Protein AF-A0A820PF93-F1 (afdb_monomer)

Radius of gyration: 21.12 Å; Cα contacts (8 Å, |Δi|>4): 69; chains: 1; bounding box: 46×24×54 Å

Structure (mmCIF, N/CA/C/O backbone):
data_AF-A0A820PF93-F1
#
_entry.id   AF-A0A820PF93-F1
#
loop_
_atom_site.group_PDB
_atom_site.id
_atom_site.type_symbol
_atom_site.label_atom_id
_atom_site.label_alt_id
_atom_site.label_comp_id
_atom_site.label_asym_id
_atom_site.label_entity_id
_atom_site.label_seq_id
_atom_site.pdbx_PDB_ins_code
_atom_site.Cartn_x
_atom_site.Cartn_y
_atom_site.Cartn_z
_atom_site.occupancy
_atom_site.B_iso_or_equiv
_atom_site.auth_seq_id
_atom_site.auth_comp_id
_atom_site.auth_asym_id
_atom_site.auth_atom_id
_atom_site.pdbx_PDB_model_num
ATOM 1 N N . THR A 1 1 ? -0.143 -5.869 -11.581 1.00 77.94 1 THR A N 1
ATOM 2 C CA . THR A 1 1 ? -0.324 -4.876 -10.504 1.00 77.94 1 THR A CA 1
ATOM 3 C C . THR A 1 1 ? -1.075 -5.527 -9.371 1.00 77.94 1 THR A C 1
ATOM 5 O O . THR A 1 1 ? -1.975 -6.301 -9.663 1.00 77.94 1 THR A O 1
ATOM 8 N N . VAL A 1 2 ? -0.689 -5.266 -8.126 1.00 85.25 2 VAL A N 1
ATOM 9 C CA . VAL A 1 2 ? -1.321 -5.837 -6.926 1.00 85.25 2 VAL A CA 1
ATOM 10 C C . VAL A 1 2 ? -1.976 -4.709 -6.137 1.00 85.25 2 VAL A C 1
ATOM 12 O O . VAL A 1 2 ? -1.383 -3.638 -6.013 1.00 85.25 2 VAL A O 1
ATOM 15 N N . GLU A 1 3 ? -3.187 -4.933 -5.638 1.00 87.56 3 GLU A N 1
ATOM 16 C CA . GLU A 1 3 ? -3.871 -4.008 -4.730 1.00 87.56 3 GLU A CA 1
ATOM 17 C C . GLU A 1 3 ? -3.684 -4.495 -3.296 1.00 87.56 3 GLU A C 1
ATOM 19 O O . GLU A 1 3 ? -3.869 -5.678 -3.017 1.00 87.56 3 GLU A O 1
ATOM 24 N N . LEU A 1 4 ? -3.266 -3.594 -2.412 1.00 85.88 4 LEU A N 1
ATOM 25 C CA . LEU A 1 4 ? -3.126 -3.855 -0.987 1.00 85.88 4 LEU A CA 1
ATOM 26 C C . LEU A 1 4 ? -4.155 -3.008 -0.256 1.00 85.88 4 LEU A C 1
ATOM 28 O O . LEU A 1 4 ? -4.189 -1.788 -0.418 1.00 85.88 4 LEU A O 1
ATOM 32 N N . THR A 1 5 ? -4.999 -3.659 0.531 1.00 86.12 5 THR A N 1
ATOM 33 C CA . THR A 1 5 ? -6.062 -3.017 1.297 1.00 86.12 5 THR A CA 1
ATOM 34 C C . THR A 1 5 ? -6.026 -3.483 2.743 1.00 86.12 5 THR A C 1
ATOM 36 O O . THR A 1 5 ? -5.715 -4.638 3.036 1.00 86.12 5 THR A O 1
ATOM 39 N N . CYS A 1 6 ? -6.363 -2.586 3.665 1.00 77.44 6 CYS A N 1
ATOM 40 C CA . CYS A 1 6 ? -6.703 -2.974 5.026 1.00 77.44 6 CYS A CA 1
ATOM 41 C C . CYS A 1 6 ? -8.154 -3.488 5.014 1.00 77.44 6 CYS A C 1
ATOM 43 O O . CYS A 1 6 ? -9.098 -2.700 5.006 1.00 77.44 6 CYS A O 1
ATOM 45 N N . GLY A 1 7 ? -8.329 -4.808 4.910 1.00 75.12 7 GLY A N 1
ATOM 46 C CA . GLY A 1 7 ? -9.639 -5.447 4.727 1.00 75.12 7 GLY A CA 1
ATOM 47 C C . GLY A 1 7 ? -10.156 -5.383 3.284 1.00 75.12 7 GLY A C 1
ATOM 48 O O . GLY A 1 7 ? -9.389 -5.176 2.346 1.00 75.12 7 GLY A O 1
ATOM 49 N N . ASP A 1 8 ? -11.465 -5.553 3.100 1.00 71.12 8 ASP A N 1
ATOM 50 C CA . ASP A 1 8 ? -12.030 -5.896 1.782 1.00 71.12 8 ASP A CA 1
ATOM 51 C C . ASP A 1 8 ? -12.337 -4.691 0.875 1.00 71.12 8 ASP A C 1
ATOM 53 O O . ASP A 1 8 ? -12.540 -4.859 -0.326 1.00 71.12 8 ASP A O 1
ATOM 57 N N . ARG A 1 9 ? -12.394 -3.467 1.423 1.00 68.62 9 ARG A N 1
ATOM 58 C CA . ARG A 1 9 ? -12.843 -2.266 0.681 1.00 68.62 9 ARG A CA 1
ATOM 59 C C . ARG A 1 9 ? -11.864 -1.093 0.662 1.00 68.62 9 ARG A C 1
ATOM 61 O O . ARG A 1 9 ? -12.082 -0.140 -0.082 1.00 68.62 9 ARG A O 1
ATOM 68 N N . GLY A 1 10 ? -10.768 -1.155 1.422 1.00 69.81 10 GLY A N 1
ATOM 69 C CA . GLY A 1 10 ? -9.821 -0.037 1.511 1.00 69.81 10 GLY A CA 1
ATOM 70 C C . GLY A 1 10 ? -10.353 1.181 2.274 1.00 69.81 10 GLY A C 1
ATOM 71 O O . GLY A 1 10 ? -9.815 2.277 2.132 1.00 69.81 10 GLY A O 1
ATOM 72 N N . GLU A 1 11 ? -11.419 0.982 3.047 1.00 80.00 11 GLU A N 1
ATOM 73 C CA . GLU A 1 11 ? -11.980 1.947 3.991 1.00 80.00 11 GLU A CA 1
ATOM 74 C C . GLU A 1 11 ? -11.265 1.829 5.343 1.00 80.00 11 GLU A C 1
ATOM 76 O O . GLU A 1 11 ? -10.672 0.792 5.641 1.00 80.00 11 GLU A O 1
ATOM 81 N N . ASP A 1 12 ? -11.336 2.876 6.172 1.00 79.75 12 ASP A N 1
ATOM 82 C CA . ASP A 1 12 ? -10.846 2.799 7.551 1.00 79.75 12 ASP A CA 1
ATOM 83 C C . ASP A 1 12 ? -11.673 1.753 8.323 1.00 79.75 12 ASP A C 1
ATOM 85 O O . ASP A 1 12 ? -12.878 1.955 8.525 1.00 79.75 12 ASP A O 1
ATOM 89 N N . PRO A 1 13 ? -11.068 0.641 8.775 1.00 78.25 13 PRO A N 1
ATOM 90 C CA . PRO A 1 13 ? -11.805 -0.408 9.468 1.00 78.25 13 PRO A CA 1
ATOM 91 C C . PRO A 1 13 ? -12.443 0.095 10.771 1.00 78.25 13 PRO A C 1
ATOM 93 O O . PRO A 1 13 ? -13.498 -0.410 11.161 1.00 78.25 13 PRO A O 1
ATOM 96 N N . LEU A 1 14 ? -11.881 1.128 11.412 1.00 82.56 14 LEU A N 1
ATOM 97 C CA . LEU A 1 14 ? -12.411 1.693 12.658 1.00 82.56 14 LEU A CA 1
ATOM 98 C C . LEU A 1 14 ? -13.806 2.304 12.471 1.00 82.56 14 LEU A C 1
ATOM 100 O O . LEU A 1 14 ? -14.639 2.227 13.379 1.00 82.56 14 LEU A O 1
ATOM 104 N N . GLN A 1 15 ? -14.107 2.827 11.277 1.00 80.81 15 GLN A N 1
ATOM 105 C CA . GLN A 1 15 ? -15.416 3.409 10.952 1.00 80.81 15 GLN A CA 1
ATOM 106 C C . GLN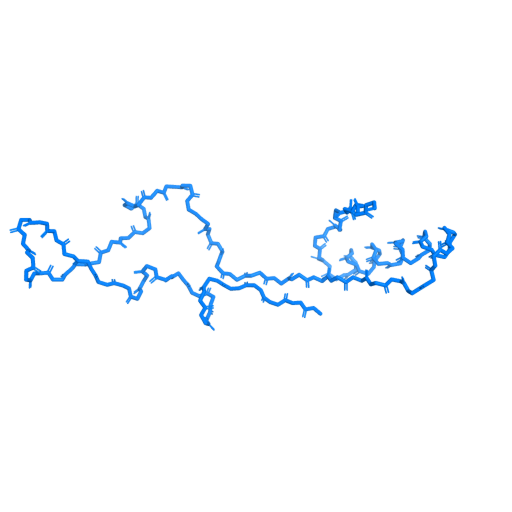 A 1 15 ? -16.548 2.382 10.965 1.00 80.81 15 GLN A C 1
ATOM 108 O O . GLN A 1 15 ? -17.712 2.752 11.110 1.00 80.81 15 GLN A O 1
ATOM 113 N N . ASN A 1 16 ? -16.24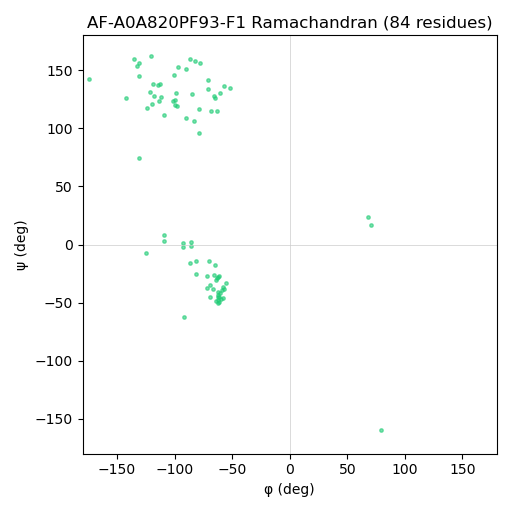0 1.085 10.898 1.00 82.88 16 ASN A N 1
ATOM 114 C CA . ASN A 1 16 ? -17.229 0.005 10.913 1.00 82.88 16 ASN A CA 1
ATOM 115 C C . ASN A 1 16 ? -17.217 -0.813 12.218 1.00 82.88 16 ASN A C 1
ATOM 117 O O . ASN A 1 16 ? -18.005 -1.746 12.360 1.00 82.88 16 ASN A O 1
ATOM 121 N N . MET A 1 17 ? -16.388 -0.434 13.197 1.00 86.31 17 MET A N 1
ATOM 122 C CA . MET A 1 17 ? -16.272 -1.126 14.484 1.00 86.31 17 MET A CA 1
ATOM 123 C C . MET A 1 17 ? -17.034 -0.426 15.616 1.00 86.31 17 MET A C 1
ATOM 125 O O . MET A 1 17 ? -17.099 0.804 15.691 1.00 86.31 17 MET A O 1
ATOM 129 N N . TRP A 1 18 ? -17.577 -1.234 16.526 1.00 91.06 18 TRP A N 1
ATOM 130 C CA . TRP A 1 18 ? -18.177 -0.794 17.782 1.00 91.06 18 TRP A CA 1
ATOM 131 C C . TRP A 1 18 ? -17.335 -1.284 18.953 1.00 91.06 18 TRP A C 1
ATOM 133 O O . TRP A 1 18 ? -16.892 -2.431 18.974 1.00 91.06 18 TRP A O 1
ATOM 143 N N . PHE A 1 19 ? -17.147 -0.415 19.936 1.00 92.19 19 PHE A N 1
ATOM 144 C CA . PHE A 1 19 ? -16.368 -0.685 21.138 1.00 92.19 19 PHE A CA 1
ATOM 145 C C . PHE A 1 19 ? -17.251 -0.535 22.373 1.00 92.19 19 PHE A C 1
ATOM 147 O O . PHE A 1 19 ? -18.301 0.102 22.324 1.00 92.19 19 PHE A O 1
ATOM 154 N N . TYR A 1 20 ? -16.809 -1.082 23.496 1.00 94.06 20 TYR A N 1
ATOM 155 C CA . TYR A 1 20 ? -17.408 -0.838 24.803 1.00 94.06 20 TYR A CA 1
ATOM 156 C C . TYR A 1 20 ? -16.309 -0.472 25.795 1.00 94.06 20 TYR A C 1
ATOM 158 O O . TYR A 1 20 ? -15.139 -0.815 25.609 1.00 94.06 20 TYR A O 1
ATOM 166 N N . THR A 1 21 ? -16.670 0.239 26.859 1.00 92.81 21 THR A N 1
ATOM 167 C CA . THR A 1 21 ? -15.738 0.518 27.956 1.00 92.81 21 THR A CA 1
ATOM 168 C C . THR A 1 21 ? -15.948 -0.492 29.073 1.00 92.81 21 THR A C 1
ATOM 170 O O . THR A 1 21 ? -17.054 -0.989 29.275 1.00 92.81 21 THR A O 1
ATOM 173 N N . LYS A 1 22 ? -14.900 -0.768 29.858 1.00 95.69 22 LYS A N 1
ATOM 174 C CA . LYS A 1 22 ? -15.006 -1.650 31.033 1.00 95.69 22 LYS A CA 1
ATOM 175 C C . LYS A 1 22 ? -16.092 -1.189 32.017 1.00 95.69 22 LYS A C 1
ATOM 177 O O . LYS A 1 22 ? -16.720 -2.018 32.660 1.00 95.69 22 LYS A O 1
ATOM 182 N N . VAL A 1 23 ? -16.297 0.126 32.126 1.00 96.12 23 VAL A N 1
ATOM 183 C CA . VAL A 1 23 ? -17.289 0.741 33.021 1.00 96.12 23 VAL A CA 1
ATOM 184 C C . VAL A 1 23 ? -18.717 0.517 32.516 1.00 96.12 23 VAL A C 1
A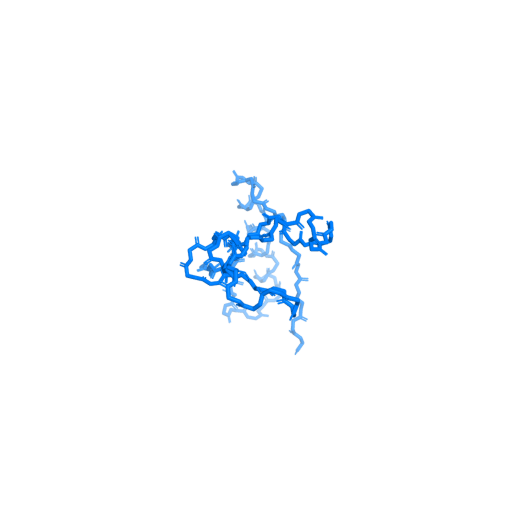TOM 186 O O . VAL A 1 23 ? -19.611 0.273 33.319 1.00 96.12 23 VAL A O 1
ATOM 189 N N . CYS A 1 24 ? -18.933 0.552 31.197 1.00 93.94 24 CYS A N 1
ATOM 190 C CA . CYS A 1 24 ? -20.252 0.393 30.583 1.00 93.94 24 CYS A CA 1
ATOM 191 C C . CYS A 1 24 ? -20.207 -0.652 29.449 1.00 93.94 24 CYS A C 1
ATOM 193 O O . CYS A 1 24 ? -20.276 -0.274 28.276 1.00 93.94 24 CYS A O 1
ATOM 195 N N . PRO A 1 25 ? -20.123 -1.960 29.765 1.00 94.12 25 PRO A N 1
ATOM 196 C CA . PRO A 1 25 ? -19.949 -3.014 28.762 1.00 94.12 25 PRO A CA 1
ATOM 197 C C . PRO A 1 25 ? -21.144 -3.169 27.809 1.00 94.12 25 PRO A C 1
ATOM 199 O O . PRO A 1 25 ? -20.971 -3.557 26.661 1.00 94.12 25 PRO A O 1
ATOM 202 N N . ASN A 1 26 ? -22.346 -2.795 28.251 1.00 95.88 26 ASN A N 1
ATOM 203 C CA . ASN A 1 26 ? -23.571 -2.891 27.448 1.00 95.88 26 ASN A CA 1
ATOM 204 C C . ASN A 1 26 ? -23.804 -1.670 26.539 1.00 95.88 26 ASN A C 1
ATOM 206 O O . ASN A 1 26 ? -24.835 -1.589 25.873 1.00 95.88 26 ASN A O 1
ATOM 210 N N . LYS A 1 27 ? -22.886 -0.693 26.527 1.00 95.62 27 LYS A N 1
ATOM 211 C CA . LYS A 1 27 ? -23.002 0.517 25.709 1.00 95.62 27 LYS A CA 1
ATOM 212 C C . LYS A 1 27 ? -21.983 0.484 24.577 1.00 95.62 27 LYS A C 1
ATOM 214 O O . LYS A 1 27 ? -20.787 0.651 24.807 1.00 95.62 27 LYS A O 1
ATOM 219 N N . ALA A 1 28 ? -22.483 0.341 23.355 1.00 93.8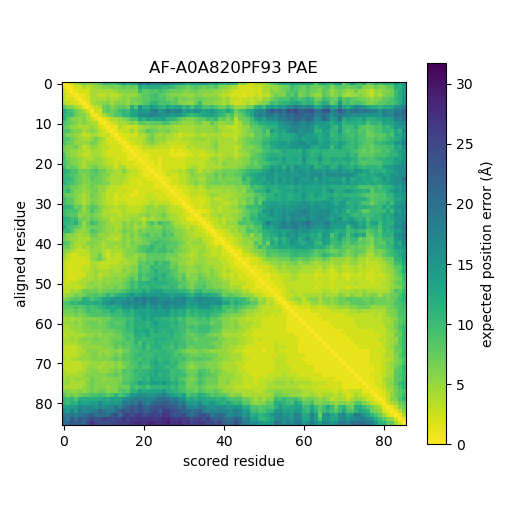8 28 ALA A N 1
ATOM 220 C CA . ALA A 1 28 ? -21.673 0.474 22.156 1.00 93.88 28 ALA A CA 1
ATOM 221 C C . ALA A 1 28 ? -21.276 1.945 21.935 1.00 93.88 28 ALA A C 1
ATOM 223 O O . ALA A 1 28 ? -22.107 2.852 22.015 1.00 93.88 28 ALA A O 1
ATOM 224 N N . THR A 1 29 ? -20.001 2.181 21.642 1.00 91.88 29 THR A N 1
ATOM 225 C CA . THR A 1 29 ? -19.450 3.487 21.278 1.00 91.88 29 THR A CA 1
ATOM 226 C C . THR A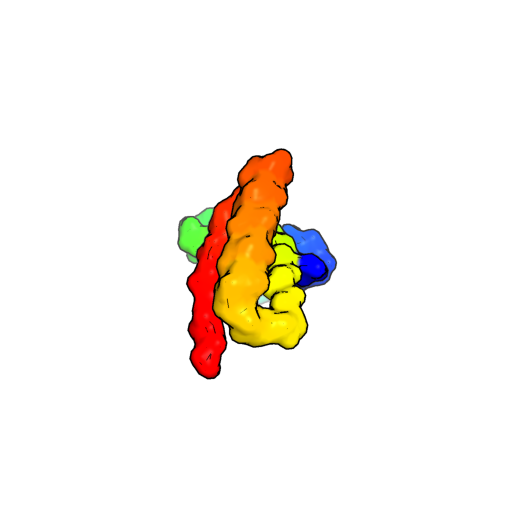 1 29 ? -18.567 3.370 20.044 1.00 91.88 29 THR A C 1
ATOM 228 O O . THR A 1 29 ? -17.984 2.319 19.771 1.00 91.88 29 THR A O 1
ATOM 231 N N . ARG A 1 30 ? -18.449 4.469 19.302 1.00 91.19 30 ARG A N 1
ATOM 232 C CA . ARG A 1 30 ? -17.439 4.626 18.254 1.00 91.19 30 ARG A CA 1
ATOM 233 C C . ARG A 1 30 ? -16.176 5.242 18.847 1.00 91.19 30 ARG A C 1
ATOM 235 O O . ARG A 1 30 ? -16.257 5.982 19.829 1.00 91.19 30 ARG A O 1
ATOM 242 N N . ILE A 1 31 ? -15.035 4.924 18.246 1.00 88.38 31 ILE A N 1
ATOM 243 C CA . ILE A 1 31 ? -13.752 5.571 18.520 1.00 88.38 31 ILE A CA 1
ATOM 244 C C . ILE A 1 31 ? -13.303 6.194 17.203 1.00 88.38 31 ILE A C 1
ATOM 246 O O . ILE A 1 31 ? -13.194 5.499 16.194 1.00 88.38 31 ILE A O 1
ATOM 250 N N . SER A 1 32 ? -13.109 7.508 17.209 1.00 82.56 32 SER A N 1
ATOM 251 C CA . SER A 1 32 ? -12.590 8.240 16.053 1.00 82.56 32 SER A CA 1
ATOM 252 C C . SER A 1 32 ? -11.079 8.052 15.931 1.00 82.56 32 SER A C 1
ATOM 254 O O . SER A 1 32 ? -10.395 7.761 16.915 1.00 82.56 32 SER A O 1
ATOM 256 N N . LYS A 1 33 ? -10.537 8.217 14.724 1.00 79.69 33 LYS A N 1
ATOM 257 C CA . LYS A 1 33 ? -9.110 8.007 14.454 1.00 79.69 33 LYS A CA 1
ATOM 258 C C . LYS A 1 33 ? -8.225 8.909 15.325 1.00 79.69 33 LYS A C 1
ATOM 260 O O . LYS A 1 33 ? -7.182 8.475 15.818 1.00 79.69 33 LYS A O 1
ATOM 265 N N . GLU A 1 34 ? -8.686 10.131 15.569 1.00 81.75 34 GLU A N 1
ATOM 266 C CA . GLU A 1 34 ? -8.024 11.154 16.379 1.00 81.75 34 GLU A CA 1
ATOM 267 C C . GLU A 1 34 ? -7.876 10.720 17.843 1.00 81.75 34 GLU A C 1
ATOM 269 O O . GLU A 1 34 ? -6.922 11.112 18.510 1.00 81.75 34 GLU A O 1
ATOM 274 N N . GLN A 1 35 ? -8.791 9.877 18.334 1.00 83.44 35 GLN A N 1
ATOM 275 C CA . GLN A 1 35 ? -8.752 9.327 19.692 1.00 83.44 35 GLN A CA 1
ATOM 276 C C . GLN A 1 35 ? -7.807 8.128 19.832 1.00 83.44 35 GLN A C 1
ATOM 278 O O . GLN A 1 35 ? -7.501 7.739 20.957 1.00 83.44 35 GLN A O 1
ATOM 283 N N . VAL A 1 36 ? -7.364 7.528 18.722 1.00 83.44 36 VAL A N 1
ATOM 284 C CA . VAL A 1 36 ? -6.466 6.366 18.748 1.00 83.44 36 VAL A CA 1
ATOM 285 C C . VAL A 1 36 ? -5.012 6.816 18.687 1.00 83.44 36 VAL A C 1
ATOM 287 O O . VAL A 1 36 ? -4.244 6.543 19.606 1.00 83.44 36 VAL A O 1
ATOM 290 N N . SER A 1 37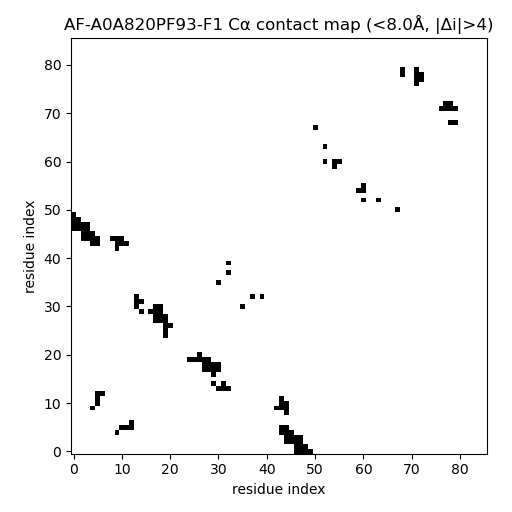 ? -4.616 7.475 17.594 1.00 84.69 37 SER A N 1
ATOM 291 C CA . SER A 1 37 ? -3.259 7.997 17.410 1.00 84.69 37 SER A CA 1
ATOM 292 C C . SER A 1 37 ? -3.147 8.828 16.132 1.00 84.69 37 SER A C 1
ATOM 294 O O . SER A 1 37 ? -3.667 8.455 15.078 1.00 84.69 37 SER A O 1
ATOM 296 N N . THR A 1 38 ? -2.369 9.908 16.190 1.00 80.25 38 THR A N 1
ATOM 297 C CA . THR A 1 38 ? -1.994 10.720 15.021 1.00 80.25 38 THR A CA 1
ATOM 298 C C . THR A 1 38 ? -1.032 10.002 14.068 1.00 80.25 38 THR A C 1
ATOM 300 O O . THR A 1 38 ? -0.876 10.431 12.928 1.00 80.25 38 THR A O 1
ATOM 303 N N . LEU A 1 39 ? -0.414 8.896 14.501 1.00 84.38 39 LEU A N 1
ATOM 304 C CA . LEU A 1 39 ? 0.532 8.104 13.705 1.00 84.38 39 LEU A CA 1
ATOM 305 C C . LEU A 1 39 ? -0.146 7.053 12.810 1.00 84.38 39 LEU A C 1
ATOM 307 O O . LEU A 1 39 ? 0.538 6.331 12.086 1.00 84.38 39 LEU A O 1
ATOM 311 N N . LEU A 1 40 ? -1.476 6.932 12.855 1.00 83.31 40 LEU A N 1
ATOM 312 C CA . LEU A 1 40 ? -2.191 5.945 12.049 1.00 83.31 40 LEU A CA 1
ATOM 313 C C . LEU A 1 40 ? -2.188 6.296 10.549 1.00 83.31 40 LEU A C 1
ATOM 315 O O . LEU A 1 40 ? -2.409 7.463 10.190 1.00 83.31 40 LEU A O 1
ATOM 319 N N . PRO A 1 41 ? -2.062 5.290 9.658 1.00 82.19 41 PRO A N 1
ATOM 320 C CA . PRO A 1 41 ? -2.134 5.488 8.213 1.00 82.19 41 PRO A CA 1
ATOM 321 C C . PRO A 1 41 ? -3.390 6.257 7.801 1.00 82.19 41 PRO A C 1
ATOM 323 O O . PRO A 1 41 ? -4.487 5.996 8.291 1.00 82.19 41 PRO A O 1
ATOM 326 N N . GLN A 1 42 ? -3.243 7.248 6.923 1.00 81.56 42 GLN A N 1
ATOM 327 C CA . GLN A 1 42 ? -4.385 7.962 6.328 1.00 81.56 42 GLN A CA 1
ATOM 328 C C . GLN A 1 42 ? -4.996 7.201 5.153 1.00 81.56 42 GLN A C 1
ATOM 330 O O . GLN A 1 42 ? -6.180 7.353 4.873 1.00 81.56 42 GLN A O 1
ATOM 335 N N . THR A 1 43 ? -4.197 6.354 4.510 1.00 82.62 43 THR A N 1
ATOM 336 C CA . THR A 1 43 ? -4.594 5.586 3.338 1.00 82.62 43 THR A CA 1
ATOM 337 C C . THR A 1 43 ? -4.652 4.109 3.701 1.00 82.62 43 THR A C 1
ATOM 339 O O . THR A 1 43 ? -3.674 3.552 4.194 1.00 82.62 43 THR A O 1
ATOM 342 N N . PHE A 1 44 ? -5.788 3.473 3.424 1.00 84.56 44 PHE A N 1
ATOM 343 C CA . PHE A 1 44 ? -6.025 2.048 3.690 1.00 84.56 44 PHE A CA 1
ATOM 344 C C . PHE A 1 44 ? -6.083 1.208 2.408 1.00 84.56 44 PHE A C 1
ATOM 346 O O . PHE A 1 44 ? -6.420 0.026 2.453 1.00 84.56 44 PHE A O 1
ATOM 353 N N . ARG A 1 45 ? -5.748 1.813 1.263 1.00 86.12 45 ARG A N 1
ATOM 354 C CA . ARG A 1 45 ? -5.662 1.171 -0.049 1.00 86.12 45 ARG A CA 1
ATOM 355 C C . ARG A 1 45 ? -4.497 1.725 -0.848 1.00 86.12 45 ARG A C 1
ATOM 357 O O . ARG A 1 45 ? -4.432 2.922 -1.106 1.00 86.12 45 ARG A O 1
ATOM 364 N N . GLU A 1 46 ? -3.628 0.848 -1.316 1.00 88.12 46 GLU A N 1
ATOM 365 C CA . GLU A 1 46 ? -2.523 1.205 -2.196 1.00 88.12 46 GLU A CA 1
ATOM 366 C C . GLU A 1 46 ? -2.394 0.215 -3.352 1.00 88.12 46 GLU A C 1
ATOM 368 O O . GLU A 1 46 ? -2.898 -0.911 -3.318 1.00 88.12 46 GLU A O 1
ATOM 373 N N . ARG A 1 47 ? -1.732 0.655 -4.422 1.00 87.25 47 ARG A N 1
ATOM 374 C CA . ARG A 1 47 ? -1.553 -0.141 -5.632 1.00 87.25 47 ARG A CA 1
ATOM 375 C C . ARG A 1 47 ? -0.075 -0.262 -5.961 1.00 87.25 47 ARG A C 1
ATOM 377 O O . ARG A 1 47 ? 0.574 0.724 -6.292 1.00 87.25 47 ARG A O 1
ATOM 384 N N . ASN A 1 48 ? 0.429 -1.491 -5.947 1.00 88.75 48 ASN A N 1
ATOM 385 C CA . ASN A 1 48 ? 1.819 -1.797 -6.248 1.00 88.75 48 ASN A CA 1
ATOM 386 C C . ASN A 1 48 ? 1.985 -2.300 -7.684 1.00 88.75 48 ASN A C 1
ATOM 388 O O . ASN A 1 48 ? 1.435 -3.333 -8.088 1.00 88.75 48 ASN A O 1
ATOM 392 N N . ILE A 1 49 ? 2.789 -1.579 -8.461 1.00 87.38 49 ILE A N 1
ATOM 393 C CA . ILE A 1 49 ? 3.185 -1.961 -9.817 1.00 87.38 49 ILE A CA 1
ATOM 394 C C . ILE A 1 49 ? 4.564 -2.613 -9.728 1.00 87.38 49 ILE A C 1
ATOM 396 O O . ILE A 1 49 ? 5.528 -1.990 -9.295 1.00 87.38 49 ILE A O 1
ATOM 400 N N . ARG A 1 50 ? 4.650 -3.880 -10.133 1.00 87.19 50 ARG A N 1
ATOM 401 C CA . ARG A 1 50 ? 5.899 -4.648 -10.174 1.00 87.19 50 ARG A CA 1
ATOM 402 C C . ARG A 1 50 ? 6.179 -5.055 -11.610 1.00 87.19 50 ARG A C 1
ATOM 404 O O . ARG A 1 50 ? 5.258 -5.471 -12.314 1.00 87.19 50 ARG A O 1
ATOM 411 N N . LEU A 1 51 ? 7.438 -4.946 -12.017 1.00 86.12 51 LEU A N 1
ATOM 412 C CA . LEU A 1 51 ? 7.910 -5.360 -13.329 1.00 86.12 51 LEU A CA 1
ATOM 413 C C . LEU A 1 51 ? 9.003 -6.414 -13.154 1.00 86.12 51 LEU A C 1
ATOM 415 O O . LEU A 1 51 ? 9.937 -6.221 -12.381 1.00 86.12 51 LEU A O 1
ATOM 419 N N . TYR A 1 52 ? 8.873 -7.519 -13.884 1.00 85.31 52 TYR A N 1
ATOM 420 C CA . TYR A 1 52 ? 9.807 -8.638 -13.847 1.00 85.31 52 TYR A CA 1
ATOM 421 C C . TYR A 1 52 ? 10.434 -8.813 -15.228 1.00 85.31 52 TYR A C 1
ATOM 423 O O . TYR A 1 52 ? 9.719 -8.923 -16.224 1.00 85.31 52 TYR A O 1
ATOM 431 N N . CYS A 1 53 ? 11.765 -8.860 -15.290 1.00 84.00 53 CYS A N 1
ATOM 432 C CA . CYS A 1 53 ? 12.486 -9.223 -16.505 1.00 84.00 53 CYS A CA 1
ATOM 433 C C . CYS A 1 53 ? 12.906 -10.693 -16.409 1.00 84.00 53 CYS A C 1
ATOM 435 O O . CYS A 1 53 ? 13.560 -11.089 -15.447 1.00 84.00 53 CYS A O 1
ATOM 437 N N . LYS A 1 54 ? 12.523 -11.514 -17.395 1.00 86.81 54 LYS A N 1
ATOM 438 C CA . LYS A 1 54 ? 12.948 -12.925 -17.459 1.00 86.81 54 LYS A CA 1
ATOM 439 C C . LYS A 1 54 ? 14.426 -13.065 -17.835 1.00 86.81 54 LYS A C 1
ATOM 441 O O . LYS A 1 54 ? 15.058 -14.058 -17.488 1.00 86.81 54 LYS A O 1
ATOM 446 N N . ILE A 1 55 ? 14.958 -12.083 -18.557 1.00 89.88 55 ILE A N 1
ATOM 447 C CA . ILE A 1 55 ? 16.340 -12.062 -19.022 1.00 89.88 55 ILE A CA 1
ATOM 448 C C . ILE A 1 55 ? 17.213 -11.489 -17.906 1.00 89.88 55 ILE A C 1
ATOM 450 O O . ILE A 1 55 ? 16.914 -10.428 -17.366 1.00 89.88 55 ILE A O 1
ATOM 454 N N . ARG A 1 56 ? 18.292 -12.198 -17.564 1.00 85.12 56 ARG A N 1
ATOM 455 C CA . ARG A 1 56 ? 19.226 -11.798 -16.497 1.00 85.12 56 ARG A CA 1
ATOM 456 C C . ARG A 1 56 ? 20.416 -10.976 -16.995 1.00 85.12 56 ARG A C 1
ATOM 458 O O . ARG A 1 56 ? 21.267 -10.598 -16.200 1.00 85.12 56 ARG A O 1
ATOM 465 N N . ASP A 1 57 ? 20.468 -10.699 -18.294 1.00 91.81 57 ASP A N 1
ATOM 466 C CA . ASP A 1 57 ? 21.472 -9.820 -18.881 1.00 91.81 57 ASP A CA 1
ATOM 467 C C . ASP A 1 57 ? 21.378 -8.406 -18.286 1.00 91.81 57 ASP A C 1
ATOM 469 O O . ASP A 1 57 ? 20.299 -7.807 -18.200 1.00 91.81 57 ASP A O 1
ATOM 473 N N . GLN A 1 58 ? 22.522 -7.874 -17.860 1.00 88.38 58 GLN A N 1
ATOM 474 C CA . GLN A 1 58 ? 22.594 -6.616 -17.122 1.00 88.38 58 GLN A CA 1
ATOM 475 C C . GLN A 1 58 ? 22.242 -5.408 -17.997 1.00 88.38 58 GLN A C 1
ATOM 477 O O . GLN A 1 58 ? 21.611 -4.463 -17.513 1.00 88.38 58 GLN A O 1
ATOM 482 N N . HIS A 1 59 ? 22.612 -5.441 -19.277 1.00 91.88 59 HIS A N 1
ATOM 483 C CA . HIS A 1 59 ? 22.318 -4.372 -20.223 1.00 91.88 59 HIS A CA 1
ATOM 484 C C . HIS A 1 59 ? 20.815 -4.317 -20.520 1.00 91.88 59 HIS A C 1
ATOM 486 O O . HIS A 1 59 ? 20.196 -3.255 -20.413 1.00 91.88 59 HIS A O 1
ATOM 492 N N . ILE A 1 60 ? 20.192 -5.472 -20.762 1.00 89.94 60 ILE A N 1
ATOM 493 C CA . ILE A 1 60 ? 18.738 -5.583 -20.940 1.00 89.94 60 ILE A CA 1
ATOM 494 C C . ILE A 1 60 ? 18.000 -5.134 -19.673 1.00 89.94 60 ILE A C 1
ATOM 496 O O . ILE A 1 60 ? 17.065 -4.335 -19.756 1.00 89.94 60 ILE A O 1
ATOM 500 N N . CYS A 1 61 ? 18.446 -5.565 -18.489 1.00 88.94 61 CYS A N 1
ATOM 501 C CA . CYS A 1 61 ? 17.885 -5.096 -17.219 1.00 88.94 61 CYS A CA 1
ATOM 502 C C . CYS A 1 61 ? 17.968 -3.568 -17.070 1.00 88.94 61 CYS A C 1
ATOM 504 O O . CYS A 1 61 ? 17.035 -2.955 -16.550 1.00 88.94 61 CYS A O 1
ATOM 506 N N . SER A 1 62 ? 19.064 -2.947 -17.518 1.00 89.19 62 SER A N 1
ATOM 507 C CA . SER A 1 62 ? 19.247 -1.491 -17.478 1.00 89.19 62 SER A CA 1
ATOM 508 C C . SER A 1 62 ? 18.236 -0.760 -18.367 1.00 89.19 62 SER A C 1
ATOM 510 O O . SER A 1 62 ? 17.542 0.143 -17.896 1.00 89.19 62 SER A O 1
ATOM 512 N N . ILE A 1 63 ? 18.073 -1.209 -19.616 1.00 92.19 63 ILE A N 1
ATOM 513 C CA . ILE A 1 63 ? 17.104 -0.633 -20.564 1.00 92.19 63 ILE A CA 1
ATOM 514 C C . ILE A 1 63 ? 15.682 -0.747 -20.016 1.00 92.19 63 ILE A C 1
ATOM 516 O O . ILE A 1 63 ? 14.930 0.227 -20.006 1.00 92.19 63 ILE A O 1
ATOM 520 N N . VAL A 1 64 ? 15.321 -1.927 -19.512 1.00 91.19 64 VAL A N 1
ATOM 521 C CA . VAL A 1 64 ? 13.991 -2.185 -18.951 1.00 91.19 64 VAL A CA 1
ATOM 522 C C . VAL A 1 64 ? 13.720 -1.295 -17.732 1.00 91.19 64 VAL A C 1
ATOM 524 O O . VAL A 1 64 ? 12.625 -0.748 -17.603 1.00 91.19 64 VAL A O 1
ATOM 527 N N . ARG A 1 65 ? 14.715 -1.095 -16.858 1.00 88.88 65 ARG A N 1
ATOM 528 C CA . ARG A 1 65 ? 14.610 -0.173 -15.714 1.00 88.88 65 ARG A CA 1
ATOM 529 C C . ARG A 1 65 ? 14.397 1.268 -16.162 1.00 88.88 65 ARG A C 1
ATOM 531 O O . ARG A 1 65 ? 13.537 1.944 -15.599 1.00 88.88 65 ARG A O 1
ATOM 538 N N . TYR A 1 66 ? 15.157 1.724 -17.156 1.00 91.81 66 TYR A N 1
ATOM 539 C CA . TYR A 1 66 ? 15.017 3.073 -17.697 1.00 91.81 66 TYR A CA 1
ATOM 540 C C . TYR A 1 66 ? 13.625 3.280 -18.306 1.00 91.81 66 TYR A C 1
ATOM 542 O O . TYR A 1 66 ? 12.909 4.191 -17.896 1.00 91.81 66 TYR A O 1
ATOM 550 N N . GLY A 1 67 ? 13.185 2.371 -19.178 1.00 93.31 67 GLY A N 1
ATOM 551 C CA . GLY A 1 67 ? 11.854 2.439 -19.785 1.00 93.31 67 GLY A CA 1
ATOM 552 C C . GLY A 1 67 ? 10.724 2.414 -18.751 1.00 93.31 67 GLY A C 1
ATOM 553 O O . GLY A 1 67 ? 9.756 3.162 -18.873 1.00 93.31 67 GLY A O 1
ATOM 554 N N . PHE A 1 68 ? 10.857 1.612 -17.689 1.00 91.88 68 PHE A N 1
ATOM 555 C CA . PHE A 1 68 ? 9.868 1.590 -16.610 1.00 91.88 68 PHE A CA 1
ATOM 556 C C . PHE A 1 68 ? 9.832 2.903 -15.817 1.00 91.88 68 PHE A C 1
ATOM 558 O O . PHE A 1 68 ? 8.753 3.371 -15.454 1.00 91.88 68 PHE A O 1
ATOM 565 N N . LYS A 1 69 ? 10.990 3.530 -15.579 1.00 92.25 69 LYS A N 1
ATOM 566 C CA . LYS A 1 69 ? 11.062 4.844 -14.929 1.00 92.25 69 LYS A CA 1
ATOM 567 C C . LYS A 1 69 ? 10.364 5.917 -15.768 1.00 92.25 69 LYS A C 1
ATOM 569 O O . LYS A 1 69 ? 9.531 6.638 -15.223 1.00 92.25 69 LYS A O 1
ATOM 574 N N . GLU A 1 70 ? 10.651 5.980 -17.066 1.00 94.44 70 GLU A N 1
ATOM 575 C CA . GLU A 1 70 ? 10.007 6.928 -17.987 1.00 94.44 70 GLU A CA 1
ATOM 576 C C . GLU A 1 70 ? 8.491 6.709 -18.051 1.00 94.44 70 GLU A C 1
ATOM 578 O O . GLU A 1 70 ? 7.716 7.661 -17.969 1.00 94.44 70 GLU A O 1
ATOM 583 N N . PHE A 1 71 ? 8.048 5.448 -18.089 1.00 93.19 71 PHE A N 1
ATOM 584 C CA . PHE A 1 71 ? 6.630 5.105 -18.000 1.00 93.19 71 PHE A CA 1
ATOM 585 C C . PHE A 1 71 ? 5.981 5.635 -16.711 1.00 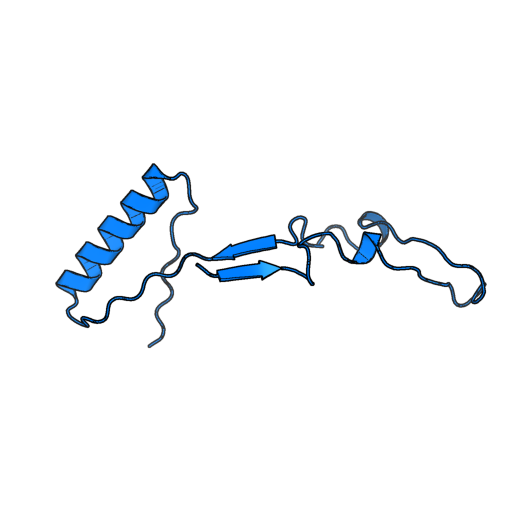93.19 71 PHE A C 1
ATOM 587 O O . PHE A 1 71 ? 4.902 6.227 -16.771 1.00 93.19 71 PHE A O 1
ATOM 594 N N . CYS A 1 72 ? 6.625 5.458 -15.551 1.00 93.19 72 CYS A N 1
ATOM 595 C CA . CYS A 1 72 ? 6.104 5.973 -14.283 1.00 93.19 72 CYS A CA 1
ATOM 596 C C . CYS A 1 72 ? 6.004 7.502 -14.283 1.00 93.19 72 CYS A C 1
ATOM 598 O O . CYS A 1 72 ? 4.973 8.029 -13.872 1.00 93.19 72 CYS A O 1
ATOM 600 N N . ILE A 1 73 ? 7.024 8.205 -14.786 1.00 93.81 73 ILE A N 1
ATOM 601 C CA . ILE A 1 73 ? 7.022 9.673 -14.883 1.00 93.81 73 ILE A CA 1
ATOM 602 C C . ILE A 1 73 ? 5.879 10.145 -15.789 1.00 93.81 73 ILE A C 1
ATOM 604 O O . ILE A 1 73 ? 5.072 10.975 -15.374 1.00 93.81 73 ILE A O 1
ATOM 608 N N . ALA A 1 74 ? 5.745 9.560 -16.982 1.00 96.19 74 ALA A N 1
ATOM 609 C CA . ALA A 1 74 ? 4.702 9.919 -17.942 1.00 96.19 74 ALA A CA 1
ATOM 610 C C . ALA A 1 74 ? 3.276 9.672 -17.415 1.00 96.19 74 ALA A C 1
ATOM 612 O O . ALA A 1 74 ? 2.331 10.337 -17.837 1.00 96.19 74 ALA A O 1
ATOM 613 N N . LYS A 1 75 ? 3.101 8.711 -16.499 1.00 93.88 75 LYS A N 1
ATOM 614 C CA . LYS A 1 75 ? 1.814 8.409 -15.853 1.00 93.88 75 LYS A CA 1
ATOM 615 C C . LYS A 1 75 ? 1.592 9.146 -14.529 1.00 93.88 75 LYS A C 1
ATOM 617 O O . LYS A 1 75 ? 0.525 8.983 -13.942 1.00 93.88 75 LYS A O 1
ATOM 622 N N . GLY A 1 76 ? 2.562 9.934 -14.059 1.00 93.94 76 GLY A N 1
ATOM 623 C CA . GLY A 1 76 ? 2.495 10.611 -12.760 1.00 93.94 76 GLY A CA 1
ATOM 624 C C . GLY A 1 76 ? 2.5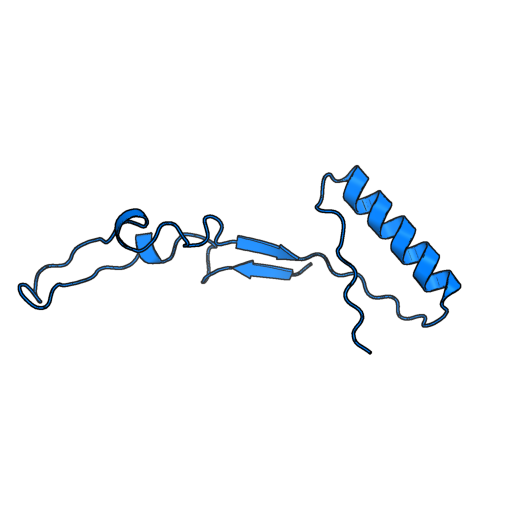64 9.653 -11.565 1.00 93.94 76 GLY A C 1
ATOM 625 O O . GLY A 1 76 ? 2.064 9.968 -10.487 1.00 93.94 76 GLY A O 1
ATOM 626 N N . TYR A 1 77 ? 3.139 8.463 -11.746 1.00 91.62 77 TYR A N 1
ATOM 627 C CA . TYR A 1 77 ? 3.342 7.496 -10.670 1.00 91.62 77 TYR A CA 1
ATOM 628 C C . TYR A 1 77 ? 4.595 7.811 -9.856 1.00 91.62 77 TYR A C 1
ATOM 630 O O . TYR A 1 77 ? 5.534 8.452 -10.329 1.00 91.62 77 TYR A O 1
ATOM 638 N N . ALA A 1 78 ? 4.628 7.298 -8.625 1.00 88.12 78 ALA A N 1
ATOM 639 C CA . ALA A 1 78 ? 5.814 7.375 -7.789 1.00 88.12 78 ALA A CA 1
ATOM 640 C C . ALA A 1 78 ? 7.015 6.724 -8.495 1.00 88.12 78 ALA A C 1
ATOM 642 O O . ALA A 1 78 ? 6.912 5.637 -9.073 1.00 88.12 78 ALA A O 1
ATOM 643 N N . ILE A 1 79 ? 8.167 7.393 -8.429 1.00 85.31 79 ILE A N 1
ATOM 644 C CA . ILE A 1 79 ? 9.404 6.882 -9.019 1.00 85.31 79 ILE A CA 1
ATOM 645 C C . ILE A 1 79 ? 9.797 5.595 -8.272 1.00 85.31 79 ILE A C 1
ATOM 647 O O . ILE A 1 79 ? 9.898 5.611 -7.041 1.00 85.31 79 ILE A O 1
ATOM 651 N N . PRO A 1 80 ? 10.015 4.474 -8.984 1.00 82.50 80 PRO A N 1
ATOM 652 C CA . PRO A 1 80 ? 10.241 3.183 -8.349 1.00 82.50 80 PRO A CA 1
ATOM 653 C C . PRO A 1 80 ? 11.548 3.164 -7.546 1.00 82.50 80 PRO A C 1
ATOM 655 O O . PRO A 1 80 ? 12.623 3.454 -8.074 1.00 82.50 80 PRO A O 1
ATOM 658 N N . LYS A 1 81 ? 11.467 2.763 -6.271 1.00 77.25 81 LYS A N 1
ATOM 659 C CA . LYS A 1 81 ? 12.638 2.453 -5.438 1.00 77.25 81 LYS A CA 1
ATOM 660 C C . LYS A 1 81 ? 13.075 1.018 -5.723 1.00 77.25 81 LYS A C 1
ATOM 662 O O . LYS A 1 81 ? 12.406 0.069 -5.317 1.00 77.25 81 LYS A O 1
ATOM 667 N N . VAL A 1 82 ? 14.180 0.850 -6.443 1.00 67.12 82 VAL A N 1
ATOM 668 C CA . VAL A 1 82 ? 14.693 -0.473 -6.827 1.00 67.12 82 VAL A CA 1
ATOM 669 C C . VAL A 1 82 ? 15.184 -1.211 -5.578 1.00 67.12 82 VAL A C 1
ATOM 671 O O . VAL A 1 82 ? 16.141 -0.775 -4.947 1.00 67.12 82 VAL A O 1
ATOM 674 N N . HIS A 1 83 ? 14.527 -2.317 -5.222 1.00 60.97 83 HIS A N 1
ATOM 675 C CA . HIS A 1 83 ? 14.991 -3.235 -4.179 1.00 60.97 83 HIS A CA 1
ATOM 676 C C . HIS A 1 83 ? 15.641 -4.439 -4.863 1.00 60.97 83 HIS A C 1
ATOM 678 O O . HIS A 1 83 ? 15.031 -5.067 -5.728 1.00 60.97 83 HIS A O 1
ATOM 684 N N . PHE A 1 84 ? 16.900 -4.715 -4.523 1.00 52.12 84 PHE A N 1
ATOM 685 C CA . PHE A 1 84 ? 17.625 -5.887 -5.003 1.00 52.12 84 PHE A CA 1
ATOM 686 C C . PHE A 1 84 ? 17.395 -7.026 -4.010 1.00 52.12 84 PHE A C 1
ATOM 688 O O . PHE A 1 84 ? 17.924 -6.977 -2.902 1.00 52.12 84 PHE A O 1
ATOM 695 N N . GLU A 1 85 ? 16.627 -8.042 -4.393 1.00 52.50 85 GLU A N 1
ATOM 696 C CA . GLU A 1 85 ? 16.763 -9.353 -3.757 1.00 52.50 85 GLU A CA 1
ATOM 697 C C . GLU A 1 85 ? 17.997 -10.015 -4.385 1.00 52.50 85 GLU A C 1
ATOM 699 O O . GLU A 1 85 ? 18.076 -10.154 -5.609 1.00 52.50 85 GLU A O 1
ATOM 704 N N . LYS A 1 86 ? 19.011 -10.268 -3.548 1.00 37.69 86 LYS A N 1
ATOM 705 C CA . LYS A 1 86 ? 20.217 -11.023 -3.906 1.00 37.69 86 LYS A CA 1
ATOM 706 C C . LYS A 1 86 ? 19.912 -12.512 -3.952 1.00 37.69 86 LYS A C 1
ATOM 708 O O . LYS A 1 86 ? 19.129 -12.960 -3.088 1.00 37.69 86 LYS A O 1
#

Solvent-accessible surface area (backbone atoms only — not comparable to full-atom values): 5729 Å² total; per-residue (Å²): 114,47,80,48,50,54,66,95,78,32,48,69,65,56,84,78,47,75,43,59,46,93,91,44,67,92,44,81,39,77,67,57,66,80,79,75,45,90,85,58,80,92,68,32,56,50,76,50,81,78,85,84,73,92,61,83,52,66,67,61,48,49,53,53,49,50,53,51,46,52,51,26,57,78,69,73,44,78,79,81,80,87,78,83,85,129

Nearest PDB structures (foldseek):
  7a5y-assembly1_C  TM=9.372E-01  e=4.934E-05  Homo sapiens
  7a5y-assembly2_H  TM=8.876E-01  e=3.491E-05  Homo sapiens
  7a5y-assembly2_F  TM=8.959E-01  e=4.934E-05  Homo sapiens
  7a5y-assembly1_B  TM=8.859E-01  e=6.506E-05  Homo sapiens
  7a5y-assembly1_A  TM=8.851E-01  e=6.506E-05  Homo sapiens

Mean predicted aligned error: 7.81 Å

Sequence (86 aa):
TVELTCGDRGEDPLQNMWFYTKVCPNKATRISKEQVSTLLPQTFRERNIRLYCKIRDQHICSIVRYGFKEFCIAKGYAIPKVHFEK

Secondary structure (DSSP, 8-state):
-EEEESSSSSS-GGGG--B--SS-TT--B---HHHH-TTS-S-SEEEE-----S---HHHHHHHHHHHHHHHHHTTPPPP------

Foldseek 3Di:
DDKAFPPDPFDDVLVVDWDDDPVGRPDTDGDDPVNVDPPDDPTGMDDD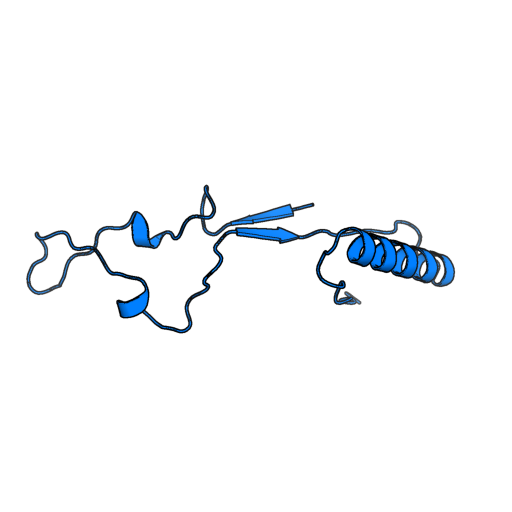DDDDDPDPDPVVVVVVLVVVQVVCVVVVHDRDDDDDDD

pLDDT: mean 85.05, std 10.06, range [37.69, 96.19]

Organism: NCBI:txid433720